Protein AF-A0A948NTP2-F1 (afdb_monomer)

Structure (mmCIF, N/CA/C/O backbone):
data_AF-A0A948NTP2-F1
#
_entry.id   AF-A0A948NTP2-F1
#
loop_
_atom_site.group_PDB
_atom_site.id
_atom_site.type_symbol
_atom_site.label_atom_id
_atom_site.label_alt_id
_atom_site.label_comp_id
_atom_site.label_asym_id
_atom_site.label_entity_id
_atom_site.label_seq_id
_atom_site.pdbx_PDB_ins_code
_atom_site.Cartn_x
_atom_site.Cartn_y
_atom_site.Cartn_z
_atom_site.occupancy
_atom_site.B_iso_or_equiv
_atom_site.auth_seq_id
_atom_site.auth_comp_id
_atom_site.auth_asym_id
_atom_site.auth_atom_id
_atom_site.pdbx_PDB_model_num
ATOM 1 N N . MET A 1 1 ? 33.978 -21.841 -83.424 1.00 42.75 1 MET A N 1
ATOM 2 C CA . MET A 1 1 ? 34.822 -20.906 -82.644 1.00 42.75 1 MET A CA 1
ATOM 3 C C . MET A 1 1 ? 34.001 -19.654 -82.393 1.00 42.75 1 MET A C 1
ATOM 5 O O . MET A 1 1 ? 33.451 -19.148 -83.350 1.00 42.75 1 MET A O 1
ATOM 9 N N . GLY A 1 2 ? 33.802 -19.111 -81.204 1.00 44.94 2 GLY A N 1
ATOM 10 C CA . GLY A 1 2 ? 34.235 -19.421 -79.851 1.00 44.94 2 GLY A CA 1
ATOM 11 C C . GLY A 1 2 ? 33.501 -18.409 -78.963 1.00 44.94 2 GLY A C 1
ATOM 12 O O . GLY A 1 2 ? 33.407 -17.234 -79.306 1.00 44.94 2 GLY A O 1
ATOM 13 N N . TYR A 1 3 ? 32.892 -18.910 -77.898 1.00 54.59 3 TYR A N 1
ATOM 14 C CA . TYR A 1 3 ? 32.038 -18.197 -76.954 1.00 54.59 3 TYR A CA 1
ATOM 15 C C . TYR A 1 3 ? 32.730 -17.000 -76.306 1.00 54.59 3 TYR A C 1
ATOM 17 O O . TYR A 1 3 ? 33.853 -17.155 -75.846 1.00 54.59 3 TYR A O 1
ATOM 25 N N . LEU A 1 4 ? 31.994 -15.905 -76.084 1.00 56.06 4 LEU A N 1
ATOM 26 C CA . LEU A 1 4 ? 32.144 -15.093 -74.872 1.00 56.06 4 LEU A CA 1
ATOM 27 C C . LEU A 1 4 ? 30.774 -14.627 -74.367 1.00 56.06 4 LEU A C 1
ATOM 29 O O . LEU A 1 4 ? 30.293 -13.531 -74.639 1.00 56.06 4 LEU A O 1
ATOM 33 N N . SER A 1 5 ? 30.172 -15.510 -73.574 1.00 65.31 5 SER A N 1
ATOM 34 C CA . SER A 1 5 ? 29.242 -15.146 -72.512 1.00 65.31 5 SER A CA 1
ATOM 35 C C . SER A 1 5 ? 29.970 -14.239 -71.513 1.00 65.31 5 SER A C 1
ATOM 37 O O . SER A 1 5 ? 30.945 -14.661 -70.889 1.00 65.31 5 SER A O 1
ATOM 39 N N . ARG A 1 6 ? 29.511 -12.993 -71.346 1.00 48.44 6 ARG A N 1
ATOM 40 C CA . ARG A 1 6 ? 29.872 -12.157 -70.193 1.00 48.44 6 ARG A CA 1
ATOM 41 C C . ARG A 1 6 ? 28.649 -11.942 -69.314 1.00 48.44 6 ARG A C 1
ATOM 43 O O . ARG A 1 6 ? 27.838 -11.043 -69.505 1.00 48.44 6 ARG A O 1
ATOM 50 N N . SER A 1 7 ? 28.576 -12.825 -68.330 1.00 53.72 7 SER A N 1
ATOM 51 C CA . SER A 1 7 ? 27.893 -12.663 -67.055 1.00 53.72 7 SER A CA 1
ATOM 52 C C . SER A 1 7 ? 28.243 -11.322 -66.392 1.00 53.72 7 SER A C 1
ATOM 54 O O . SER A 1 7 ? 29.421 -10.979 -66.319 1.00 53.72 7 SER A O 1
ATOM 56 N N . ALA A 1 8 ? 27.249 -10.595 -65.867 1.00 47.44 8 ALA A N 1
ATOM 57 C CA . ALA A 1 8 ? 27.453 -9.617 -64.790 1.00 47.44 8 ALA A CA 1
ATOM 58 C C . ALA A 1 8 ? 26.133 -9.251 -64.073 1.00 47.44 8 ALA A C 1
ATOM 60 O O . ALA A 1 8 ? 25.483 -8.250 -64.355 1.00 47.44 8 ALA A O 1
ATOM 61 N N . ALA A 1 9 ? 25.762 -10.112 -63.125 1.00 46.59 9 ALA A N 1
ATOM 62 C CA . ALA A 1 9 ? 25.232 -9.792 -61.795 1.00 46.59 9 ALA A CA 1
ATOM 63 C C . ALA A 1 9 ? 24.249 -8.602 -61.617 1.00 46.59 9 ALA A C 1
ATOM 65 O O . ALA A 1 9 ? 24.636 -7.456 -61.395 1.00 46.59 9 ALA A O 1
ATOM 66 N N . ARG A 1 10 ? 22.959 -8.926 -61.448 1.00 53.25 10 ARG A N 1
ATOM 67 C CA . ARG A 1 10 ? 22.114 -8.304 -60.403 1.00 53.25 10 ARG A CA 1
ATOM 68 C C . ARG A 1 10 ? 22.143 -9.255 -59.191 1.00 53.25 10 ARG A C 1
ATOM 70 O O . ARG A 1 10 ? 22.048 -10.457 -59.420 1.00 53.25 10 ARG A O 1
ATOM 77 N N . PRO A 1 11 ? 22.290 -8.779 -57.933 1.00 44.91 11 PRO A N 1
ATOM 78 C CA . PRO A 1 11 ? 21.339 -7.833 -57.350 1.00 44.91 11 PRO A CA 1
ATOM 79 C C . PRO A 1 11 ? 21.971 -6.770 -56.427 1.00 44.91 11 PRO A C 1
ATOM 81 O O . PRO A 1 11 ? 22.497 -7.050 -55.349 1.00 44.91 11 PRO A O 1
ATOM 84 N N . ARG A 1 12 ? 21.792 -5.493 -56.772 1.00 48.56 12 ARG A N 1
ATOM 85 C CA . ARG A 1 12 ? 22.186 -4.334 -55.949 1.00 48.56 12 ARG A CA 1
ATOM 86 C C . ARG A 1 12 ? 21.110 -3.969 -54.908 1.00 48.56 12 ARG A C 1
ATOM 88 O O . ARG A 1 12 ? 20.774 -2.804 -54.739 1.00 48.56 12 ARG A O 1
ATOM 95 N N . GLN A 1 13 ? 20.540 -4.967 -54.223 1.00 52.72 13 GLN A N 1
ATOM 96 C CA . GLN A 1 13 ? 19.440 -4.775 -53.255 1.00 52.72 13 GLN A CA 1
ATOM 97 C C . GLN A 1 13 ? 19.802 -5.111 -51.794 1.00 52.72 13 GLN A C 1
ATOM 99 O O . GLN A 1 13 ? 19.089 -4.692 -50.883 1.00 52.72 13 GLN A O 1
ATOM 104 N N . LYS A 1 14 ? 20.931 -5.787 -51.523 1.00 44.56 14 LYS A N 1
ATOM 105 C CA . LYS A 1 14 ? 21.338 -6.160 -50.147 1.00 44.56 14 LYS A CA 1
ATOM 106 C C . LYS A 1 14 ? 21.901 -4.997 -49.310 1.00 44.56 14 LYS A C 1
ATOM 108 O O . LYS A 1 14 ? 21.762 -5.000 -48.089 1.00 44.56 14 LYS A O 1
ATOM 113 N N . ALA A 1 15 ? 22.464 -3.962 -49.937 1.00 51.56 15 ALA A N 1
ATOM 114 C CA . ALA A 1 15 ? 23.121 -2.858 -49.222 1.00 51.56 15 ALA A CA 1
ATOM 115 C C . ALA A 1 15 ? 22.150 -1.936 -48.453 1.00 51.56 15 ALA A C 1
ATOM 117 O O . ALA A 1 15 ? 22.521 -1.329 -47.451 1.00 51.56 15 ALA A O 1
ATOM 118 N N . ARG A 1 16 ? 20.888 -1.833 -48.893 1.00 50.97 16 ARG A N 1
ATOM 119 C CA . ARG A 1 16 ? 19.908 -0.898 -48.311 1.00 50.97 16 ARG A CA 1
ATOM 120 C C . ARG A 1 16 ? 19.260 -1.437 -47.027 1.00 50.97 16 ARG A C 1
ATOM 122 O O . ARG A 1 16 ? 18.892 -0.650 -46.160 1.00 50.97 16 ARG A O 1
ATOM 129 N N . LYS A 1 17 ? 19.171 -2.767 -46.882 1.00 52.31 17 LYS A N 1
ATOM 130 C CA . LYS A 1 17 ? 18.667 -3.441 -45.669 1.00 52.31 17 LYS A CA 1
ATOM 131 C C . LYS A 1 17 ? 19.696 -3.383 -44.528 1.00 52.31 17 LYS A C 1
ATOM 133 O O . LYS A 1 17 ? 19.322 -3.099 -43.399 1.00 52.31 17 LYS A O 1
ATOM 138 N N . SER A 1 18 ? 20.985 -3.533 -44.851 1.00 61.25 18 SER A N 1
ATOM 139 C CA . SER A 1 18 ? 22.101 -3.469 -43.890 1.00 61.25 18 SER A CA 1
ATOM 140 C C . SER A 1 18 ? 22.208 -2.114 -43.172 1.00 61.25 18 SER A C 1
ATOM 142 O O . SER A 1 18 ? 22.332 -2.078 -41.951 1.00 61.25 18 SER A O 1
ATOM 144 N N . LYS A 1 19 ? 22.044 -0.991 -43.889 1.00 73.94 19 LYS A N 1
ATOM 145 C CA . LYS A 1 19 ? 22.096 0.345 -43.265 1.00 73.94 19 LYS A CA 1
ATOM 146 C C . LYS A 1 19 ? 20.995 0.567 -42.221 1.00 73.94 19 LYS A C 1
ATOM 148 O O . LYS A 1 19 ? 21.261 1.163 -41.188 1.00 73.94 19 LYS A O 1
ATOM 153 N N . LYS A 1 20 ? 19.776 0.062 -42.454 1.00 75.94 20 LYS A N 1
ATOM 154 C CA . LYS A 1 20 ? 18.671 0.168 -41.481 1.00 75.94 20 LYS A CA 1
ATOM 155 C C . LYS A 1 20 ? 18.926 -0.666 -40.224 1.00 75.94 20 LYS A C 1
ATOM 157 O O . LYS A 1 20 ? 18.628 -0.205 -39.131 1.00 75.94 20 LYS A O 1
ATOM 162 N N . VAL A 1 21 ? 19.505 -1.858 -40.383 1.00 81.75 21 VAL A N 1
ATOM 163 C CA . VAL A 1 21 ? 19.902 -2.718 -39.255 1.00 81.75 21 VAL A CA 1
ATOM 164 C C . VAL A 1 21 ? 20.993 -2.045 -38.425 1.00 81.75 21 VAL A C 1
ATOM 166 O O . VAL A 1 21 ? 20.909 -2.045 -37.206 1.00 81.75 21 VAL A O 1
ATOM 169 N N . TRP A 1 22 ? 21.961 -1.396 -39.073 1.00 85.12 22 TRP A N 1
ATOM 170 C CA . TRP A 1 22 ? 23.016 -0.645 -38.388 1.00 85.12 22 TRP A CA 1
ATOM 171 C C . TRP A 1 22 ? 22.500 0.577 -37.627 1.00 85.12 22 TRP A C 1
ATOM 173 O O . TRP A 1 22 ? 22.947 0.839 -36.516 1.00 85.12 22 TRP A O 1
ATOM 183 N N . VAL A 1 23 ? 21.530 1.300 -38.192 1.00 88.56 23 VAL A N 1
ATOM 184 C CA . VAL A 1 23 ? 20.872 2.415 -37.494 1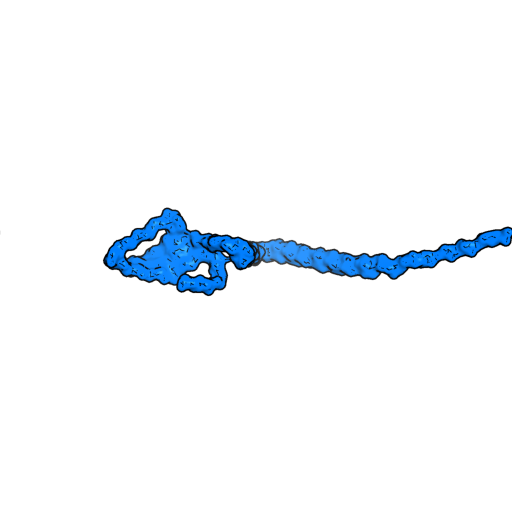.00 88.56 23 VAL A CA 1
ATOM 185 C C . VAL A 1 23 ? 20.073 1.906 -36.294 1.00 88.56 23 VAL A C 1
ATOM 187 O O . VAL A 1 23 ? 20.190 2.467 -35.211 1.00 88.56 23 VAL A O 1
ATOM 190 N N . ALA A 1 24 ? 19.313 0.817 -36.449 1.00 86.19 24 ALA A N 1
ATOM 191 C CA . ALA A 1 24 ? 18.584 0.207 -35.337 1.00 86.19 24 ALA A CA 1
ATOM 192 C C . ALA A 1 24 ? 19.536 -0.281 -34.234 1.00 86.19 24 ALA A C 1
ATOM 194 O O . ALA A 1 24 ? 19.288 -0.041 -33.057 1.00 86.19 24 ALA A O 1
ATOM 195 N N . PHE A 1 25 ? 20.655 -0.899 -34.615 1.00 90.06 25 PHE A N 1
ATOM 196 C CA . PHE A 1 25 ? 21.689 -1.332 -33.684 1.00 90.06 25 PHE A CA 1
ATOM 197 C C . PHE A 1 25 ? 22.303 -0.149 -32.925 1.00 90.06 25 PHE A C 1
ATOM 199 O O . PHE A 1 25 ? 22.400 -0.204 -31.706 1.00 90.06 25 PHE A O 1
ATOM 206 N N . LEU A 1 26 ? 22.631 0.949 -33.614 1.00 91.81 26 LEU A N 1
ATOM 207 C CA . LEU A 1 26 ? 23.128 2.176 -32.982 1.00 91.81 26 LEU A CA 1
ATOM 208 C C . LEU A 1 26 ? 22.122 2.776 -31.998 1.00 91.81 26 LEU A C 1
ATOM 210 O O . LEU A 1 26 ? 22.515 3.170 -30.906 1.00 91.81 26 LEU A O 1
ATOM 214 N N . ILE A 1 27 ? 20.834 2.811 -32.349 1.00 91.31 27 ILE A N 1
ATOM 215 C CA . ILE A 1 27 ? 19.782 3.301 -31.448 1.00 91.31 27 ILE A CA 1
ATOM 216 C C . ILE A 1 27 ? 19.716 2.435 -30.188 1.00 91.31 27 ILE A C 1
ATOM 218 O O . ILE A 1 27 ? 19.721 2.969 -29.084 1.00 91.31 27 ILE A O 1
ATOM 222 N N . VAL A 1 28 ? 19.714 1.107 -30.335 1.00 90.88 28 VAL A N 1
ATOM 223 C CA . VAL A 1 28 ? 19.712 0.176 -29.194 1.00 90.88 28 VAL A CA 1
ATOM 224 C C . VAL A 1 28 ? 20.954 0.369 -28.325 1.00 90.88 28 VAL A C 1
ATOM 226 O O . VAL A 1 28 ? 20.847 0.384 -27.103 1.00 90.88 28 VAL A O 1
ATOM 229 N N . LEU A 1 29 ? 22.120 0.573 -28.938 1.00 92.56 29 LEU A N 1
ATOM 230 C CA . LEU A 1 29 ? 23.383 0.765 -28.229 1.00 92.56 29 LEU A CA 1
ATOM 231 C C . LEU A 1 29 ? 23.401 2.094 -27.459 1.00 92.56 29 LEU A C 1
ATOM 233 O O . LEU A 1 29 ? 23.816 2.122 -26.305 1.00 92.56 29 LEU A O 1
ATOM 237 N N . ILE A 1 30 ? 22.873 3.171 -28.049 1.00 91.25 30 ILE A N 1
ATOM 238 C CA . ILE A 1 30 ? 22.718 4.475 -27.386 1.00 91.25 30 ILE A CA 1
ATOM 239 C C . ILE A 1 30 ? 21.724 4.381 -26.224 1.00 91.25 30 ILE A C 1
ATOM 241 O O . ILE A 1 30 ? 22.000 4.902 -25.147 1.00 91.25 30 ILE A O 1
ATOM 245 N N . LEU A 1 31 ? 20.595 3.689 -26.407 1.00 88.50 31 LEU A N 1
ATOM 246 C CA . LEU A 1 31 ? 19.609 3.480 -25.342 1.00 88.50 31 LEU A CA 1
ATOM 247 C C . LEU A 1 31 ? 20.179 2.636 -24.195 1.00 88.50 31 LEU A C 1
ATOM 249 O O . LEU A 1 31 ? 19.962 2.967 -23.032 1.00 88.50 31 LEU A O 1
ATOM 253 N N . ALA A 1 32 ? 20.942 1.587 -24.507 1.00 84.94 32 ALA A N 1
ATOM 254 C CA . ALA A 1 32 ? 21.597 0.748 -23.508 1.00 84.94 32 ALA A CA 1
ATOM 255 C C . ALA A 1 32 ? 22.686 1.518 -22.746 1.00 84.94 32 ALA A C 1
ATOM 257 O O . ALA A 1 32 ? 22.716 1.485 -21.519 1.00 84.94 32 ALA A O 1
ATOM 258 N N . ALA A 1 33 ? 23.543 2.257 -23.456 1.00 85.81 33 ALA A N 1
ATOM 259 C CA . ALA A 1 33 ? 24.585 3.080 -22.848 1.00 85.81 33 ALA A CA 1
ATOM 260 C C . ALA A 1 33 ? 23.992 4.208 -21.992 1.00 85.81 33 ALA A C 1
ATOM 262 O O . ALA A 1 33 ? 24.445 4.427 -20.873 1.00 85.81 33 ALA A O 1
ATOM 263 N N . GLY A 1 34 ? 22.943 4.877 -22.477 1.00 85.00 34 GLY A N 1
ATOM 264 C CA . GLY A 1 34 ? 22.213 5.895 -21.725 1.00 85.00 34 GLY A CA 1
ATOM 265 C C . GLY 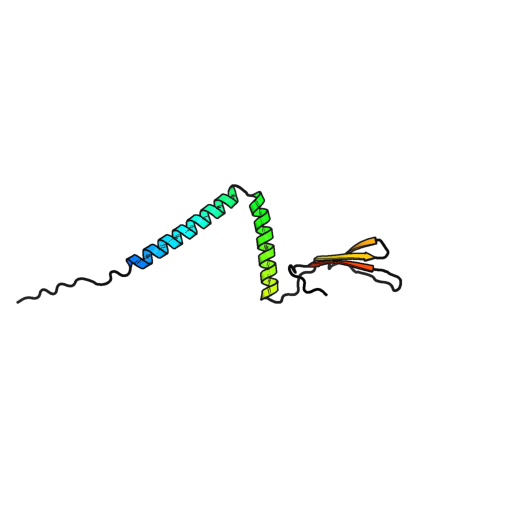A 1 34 ? 21.538 5.319 -20.480 1.00 85.00 34 GLY A C 1
ATOM 266 O O . GLY A 1 34 ? 21.668 5.886 -19.400 1.00 85.00 34 GLY A O 1
ATOM 267 N N . GLY A 1 35 ? 20.886 4.159 -20.601 1.00 74.12 35 GLY A N 1
ATOM 268 C CA . GLY A 1 35 ? 20.270 3.456 -19.474 1.00 74.12 35 GLY A CA 1
ATOM 269 C C . GLY A 1 35 ? 21.283 3.042 -18.404 1.00 74.12 35 GLY A C 1
ATOM 270 O O . GLY A 1 35 ? 21.046 3.266 -17.219 1.00 74.12 35 GLY A O 1
ATOM 271 N N . LEU A 1 36 ? 22.441 2.512 -18.811 1.00 79.44 36 LEU A N 1
ATOM 272 C CA . LEU A 1 36 ? 23.535 2.161 -17.900 1.00 79.44 36 LEU A CA 1
ATOM 273 C C . LEU A 1 36 ? 24.166 3.397 -17.249 1.00 79.44 36 LEU A C 1
ATOM 275 O O . LEU A 1 36 ? 24.424 3.383 -16.048 1.00 79.44 36 LEU A O 1
ATOM 279 N N . ALA A 1 37 ? 24.371 4.478 -18.006 1.00 78.44 37 ALA A N 1
ATOM 280 C CA . ALA A 1 37 ? 24.918 5.727 -17.485 1.00 78.44 37 ALA A CA 1
ATOM 281 C C . ALA A 1 37 ? 23.986 6.362 -16.445 1.00 78.44 37 ALA A C 1
ATOM 283 O O . ALA A 1 37 ? 24.440 6.741 -15.370 1.00 78.44 37 ALA A O 1
ATOM 284 N N . VAL A 1 38 ? 22.678 6.415 -16.718 1.00 73.75 38 VAL A N 1
ATOM 285 C CA . VAL A 1 38 ? 21.672 6.873 -15.745 1.00 73.75 38 VAL A CA 1
ATOM 286 C C . VAL A 1 38 ? 21.636 5.946 -14.525 1.00 73.75 38 VAL A C 1
ATOM 288 O O . VAL A 1 38 ? 21.606 6.432 -13.396 1.00 73.75 38 VAL A O 1
ATOM 291 N N . GLY A 1 39 ? 21.713 4.631 -14.754 1.00 66.94 39 GLY A N 1
ATOM 292 C CA . GLY A 1 39 ? 21.821 3.595 -13.727 1.00 66.94 39 GLY A CA 1
ATOM 293 C C . GLY A 1 39 ? 22.968 3.821 -12.739 1.00 66.94 39 GLY A C 1
ATOM 294 O O . GLY A 1 39 ? 22.789 3.687 -11.531 1.00 66.94 39 GLY A O 1
ATOM 295 N N . PHE A 1 40 ? 24.139 4.181 -13.265 1.00 72.56 40 PHE A N 1
ATOM 296 C CA . PHE A 1 40 ? 25.378 4.317 -12.501 1.00 72.56 40 PHE A CA 1
ATOM 297 C C . PHE A 1 40 ? 25.562 5.710 -11.878 1.00 72.56 40 PHE A C 1
ATOM 299 O O . PHE A 1 40 ? 26.061 5.821 -10.763 1.00 72.56 40 PHE A O 1
ATOM 306 N N . LEU A 1 41 ? 25.151 6.777 -12.576 1.00 73.25 41 LEU A N 1
ATOM 307 C CA . LEU A 1 41 ? 25.315 8.166 -12.121 1.00 73.25 41 LEU A CA 1
ATOM 308 C C . LEU A 1 41 ? 24.216 8.615 -11.148 1.00 73.25 41 LEU A C 1
ATOM 310 O O . LEU A 1 41 ? 24.448 9.521 -10.350 1.00 73.25 41 LEU A O 1
ATOM 314 N N . TYR A 1 42 ? 23.031 7.995 -11.193 1.00 69.75 42 TYR A N 1
ATOM 315 C CA . TYR A 1 42 ? 21.885 8.371 -10.357 1.00 69.75 42 TYR A CA 1
ATOM 316 C C . TYR A 1 42 ? 21.218 7.160 -9.670 1.00 69.75 42 TYR A C 1
ATOM 318 O O . TYR A 1 42 ? 20.006 6.973 -9.811 1.00 69.75 42 TYR A O 1
ATOM 326 N N . PRO A 1 43 ? 21.958 6.351 -8.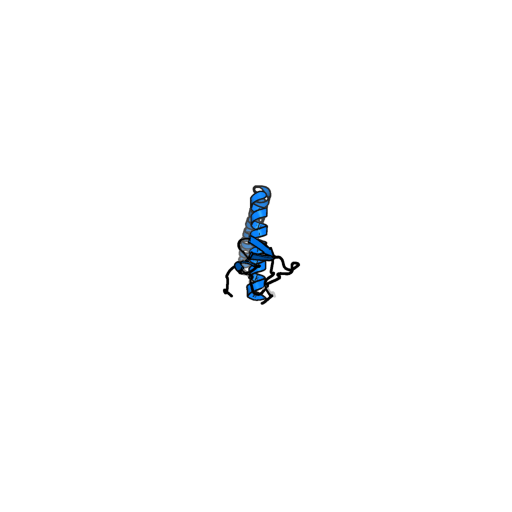886 1.00 61.41 43 PRO A N 1
ATOM 327 C CA . PRO A 1 43 ? 21.458 5.094 -8.313 1.00 61.41 43 PRO A CA 1
ATOM 328 C C . PRO A 1 43 ? 20.209 5.263 -7.426 1.00 61.41 43 PRO A C 1
ATOM 330 O O . PRO A 1 43 ? 19.311 4.422 -7.453 1.00 61.41 43 PRO A O 1
ATOM 333 N N . GLU A 1 44 ? 20.081 6.387 -6.714 1.00 58.06 44 GLU A N 1
ATOM 334 C CA . GLU A 1 44 ? 18.902 6.693 -5.885 1.00 58.06 44 GLU A CA 1
ATOM 335 C C . GLU A 1 44 ? 17.623 6.947 -6.708 1.00 58.06 44 GLU A C 1
ATOM 337 O O . GLU A 1 44 ? 16.521 6.612 -6.276 1.00 58.06 44 GLU A O 1
ATOM 342 N N . ARG A 1 45 ? 17.735 7.465 -7.942 1.00 56.91 45 ARG A N 1
ATOM 343 C CA . ARG A 1 45 ? 16.570 7.632 -8.836 1.00 56.91 45 ARG A CA 1
ATOM 344 C C . ARG A 1 45 ? 16.165 6.330 -9.526 1.00 56.91 45 ARG A C 1
ATOM 346 O O . ARG A 1 45 ? 15.010 6.178 -9.915 1.00 56.91 45 ARG A O 1
ATOM 353 N N . VAL A 1 46 ? 17.096 5.388 -9.655 1.00 54.91 46 VAL A N 1
ATOM 354 C CA . VAL A 1 46 ? 16.870 4.077 -10.283 1.00 54.91 46 VAL A CA 1
ATOM 355 C C . VAL A 1 46 ? 16.060 3.169 -9.355 1.00 54.91 46 VAL A C 1
ATOM 357 O O . VAL A 1 46 ? 15.173 2.464 -9.828 1.00 54.91 46 VAL A O 1
ATOM 360 N N . ARG A 1 47 ? 16.276 3.263 -8.034 1.00 53.31 47 ARG A N 1
ATOM 361 C CA . ARG A 1 47 ? 15.444 2.593 -7.015 1.00 53.31 47 ARG A CA 1
ATOM 362 C C . ARG A 1 47 ? 13.984 3.070 -7.036 1.00 53.31 47 ARG A C 1
ATOM 364 O O . ARG A 1 47 ? 13.070 2.255 -6.997 1.00 53.31 47 ARG A O 1
ATOM 371 N N . GLY A 1 48 ? 13.746 4.373 -7.204 1.00 52.56 48 GLY A N 1
ATOM 372 C CA . GLY A 1 48 ? 12.384 4.905 -7.378 1.00 52.56 48 GLY A CA 1
ATOM 373 C C . GLY A 1 48 ? 11.724 4.500 -8.709 1.00 52.56 48 GLY A C 1
ATOM 374 O O . GLY A 1 48 ? 10.509 4.315 -8.777 1.00 52.56 48 GLY A O 1
ATOM 375 N N . LEU A 1 49 ? 12.519 4.314 -9.770 1.00 55.41 49 LEU A N 1
ATOM 376 C CA . LEU A 1 49 ? 12.054 3.831 -11.076 1.00 55.41 49 LEU A CA 1
ATOM 377 C C . LEU A 1 49 ? 11.707 2.337 -11.071 1.00 55.41 49 LEU A C 1
ATOM 379 O O . LEU A 1 49 ? 10.753 1.955 -11.748 1.00 55.41 49 LEU A O 1
ATOM 383 N N . SER A 1 50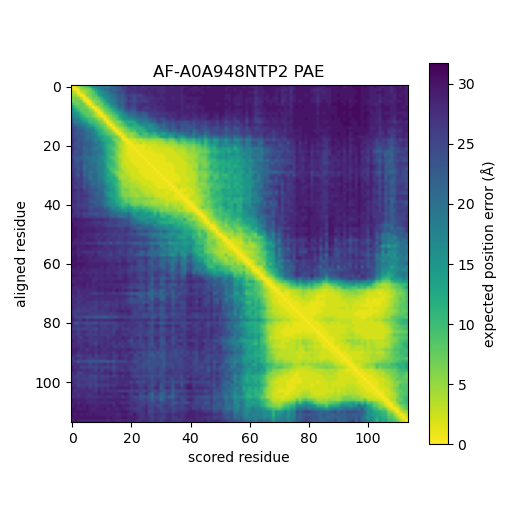 ? 12.421 1.496 -10.311 1.00 57.09 50 SER A N 1
ATOM 384 C CA . SER A 1 50 ? 12.072 0.075 -10.161 1.00 57.09 50 SER A CA 1
ATOM 385 C C . SER A 1 50 ? 10.742 -0.119 -9.441 1.00 57.09 50 SER A C 1
ATOM 387 O O . SER A 1 50 ? 9.958 -0.967 -9.859 1.00 57.09 50 SER A O 1
ATOM 389 N N . ASP A 1 51 ? 10.440 0.713 -8.442 1.00 55.88 51 ASP A N 1
ATOM 390 C CA . ASP A 1 51 ? 9.152 0.681 -7.742 1.00 55.88 51 ASP A CA 1
ATOM 391 C C . ASP A 1 51 ? 8.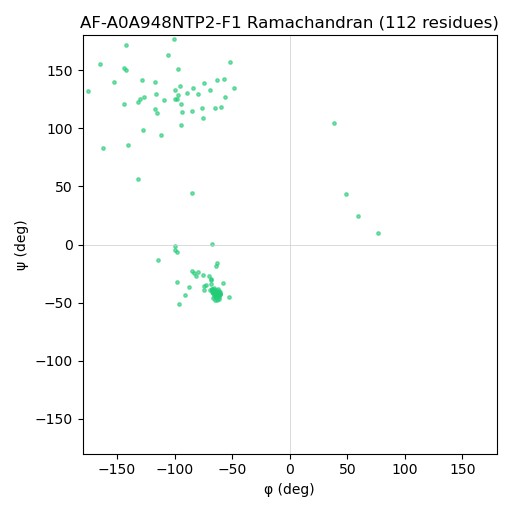013 1.170 -8.645 1.00 55.88 51 ASP A C 1
ATOM 393 O O . ASP A 1 51 ? 6.933 0.581 -8.667 1.00 55.88 51 ASP A O 1
ATOM 397 N N . GLY A 1 52 ? 8.256 2.205 -9.455 1.00 58.97 52 GLY A N 1
ATOM 398 C CA . GLY A 1 52 ? 7.303 2.683 -10.462 1.00 58.97 52 GLY A CA 1
ATOM 399 C C . GLY A 1 52 ? 7.032 1.658 -11.571 1.00 58.97 52 GLY A C 1
ATOM 400 O O . GLY A 1 52 ? 5.881 1.449 -11.949 1.00 58.97 52 GLY A O 1
ATOM 401 N N . LEU A 1 53 ? 8.070 0.970 -12.058 1.00 58.75 53 LEU A N 1
ATOM 402 C CA . LEU A 1 53 ? 7.951 -0.121 -13.033 1.00 58.75 53 LEU A CA 1
ATOM 403 C C . LEU A 1 53 ? 7.261 -1.353 -12.444 1.00 58.75 53 LEU A C 1
ATOM 405 O O . LEU A 1 53 ? 6.445 -1.970 -13.126 1.00 58.75 53 LEU A O 1
ATOM 409 N N . ALA A 1 54 ? 7.550 -1.698 -11.187 1.00 59.56 54 ALA A N 1
ATOM 410 C CA . ALA A 1 54 ? 6.861 -2.768 -10.475 1.00 59.56 54 ALA A CA 1
ATOM 411 C C . ALA A 1 54 ? 5.369 -2.446 -10.312 1.00 59.56 54 ALA A C 1
ATOM 413 O O . ALA A 1 54 ? 4.527 -3.291 -10.606 1.00 59.56 54 ALA A O 1
ATOM 414 N N . ARG A 1 55 ? 5.032 -1.200 -9.953 1.00 57.50 55 ARG A N 1
ATOM 415 C CA . ARG A 1 55 ? 3.644 -0.724 -9.869 1.00 57.50 55 ARG A CA 1
ATOM 416 C C . ARG A 1 55 ? 2.947 -0.760 -11.228 1.00 57.50 55 ARG A C 1
ATOM 418 O O . ARG A 1 55 ? 1.879 -1.344 -11.326 1.00 57.50 55 ARG A O 1
ATOM 425 N N . LEU A 1 56 ? 3.573 -0.249 -12.291 1.00 58.88 56 LEU A N 1
ATOM 426 C CA . LEU A 1 56 ? 3.023 -0.304 -13.654 1.00 58.88 56 LEU A CA 1
ATOM 427 C C . LEU A 1 56 ? 2.811 -1.742 -14.143 1.00 58.88 56 LEU A C 1
ATOM 429 O O . LEU A 1 56 ? 1.768 -2.040 -14.717 1.00 58.88 56 LEU A O 1
ATOM 433 N N . LYS A 1 57 ? 3.765 -2.646 -13.891 1.00 59.28 57 LYS A N 1
ATOM 434 C CA . LYS A 1 57 ? 3.646 -4.073 -14.225 1.00 59.28 57 LYS A CA 1
ATOM 435 C C . LYS A 1 57 ? 2.511 -4.742 -13.448 1.00 59.28 57 LYS A C 1
ATOM 437 O O . LYS A 1 57 ? 1.762 -5.526 -14.034 1.00 59.28 57 LYS A O 1
ATOM 442 N N . ASN A 1 58 ? 2.359 -4.426 -12.165 1.00 56.22 58 ASN A N 1
ATOM 443 C CA . ASN A 1 58 ? 1.269 -4.951 -11.345 1.00 56.22 58 ASN A CA 1
ATOM 444 C C . ASN A 1 58 ? -0.089 -4.422 -11.828 1.00 56.22 58 ASN A C 1
ATOM 446 O O . ASN A 1 58 ? -1.018 -5.206 -12.001 1.00 56.22 58 ASN A O 1
ATOM 450 N N . THR A 1 59 ? -0.191 -3.139 -12.181 1.00 57.62 59 THR A N 1
ATOM 451 C CA . THR A 1 59 ? -1.409 -2.559 -12.772 1.00 57.62 59 THR A CA 1
ATOM 452 C C . THR A 1 59 ? -1.742 -3.157 -14.138 1.00 57.62 59 THR A C 1
ATOM 454 O O . THR A 1 59 ? -2.905 -3.432 -14.423 1.00 57.62 59 THR A O 1
ATOM 457 N N . PHE A 1 60 ? -0.742 -3.416 -14.984 1.00 56.00 60 PHE A N 1
ATOM 458 C CA . PHE A 1 60 ? -0.965 -4.051 -16.286 1.00 56.00 60 PHE A CA 1
ATOM 459 C C . PHE A 1 60 ? -1.418 -5.509 -16.136 1.00 56.00 60 PHE A C 1
ATOM 461 O O . PHE A 1 60 ? -2.306 -5.960 -16.856 1.00 56.00 60 PHE A O 1
ATOM 468 N N . SER A 1 61 ? -0.854 -6.229 -15.161 1.00 51.12 61 SER A N 1
ATOM 469 C CA . SER A 1 61 ? -1.295 -7.583 -14.800 1.00 51.12 61 SER A CA 1
ATOM 470 C C . SER A 1 61 ? -2.749 -7.581 -14.317 1.00 51.12 61 SER A C 1
ATOM 472 O O . SER A 1 61 ? -3.522 -8.441 -14.719 1.00 51.12 61 SER A O 1
ATOM 474 N N . PHE A 1 62 ? -3.158 -6.581 -13.535 1.00 52.00 62 PHE A N 1
ATOM 475 C CA . PHE A 1 62 ? -4.538 -6.429 -13.070 1.00 52.00 62 PHE A CA 1
ATOM 476 C C . PHE A 1 62 ? -5.532 -6.169 -14.217 1.00 52.00 62 PHE A C 1
ATOM 478 O O . PHE A 1 62 ? -6.547 -6.855 -14.315 1.00 52.00 62 PHE A O 1
ATOM 485 N N . ILE A 1 63 ? -5.215 -5.234 -15.121 1.00 53.53 63 ILE A N 1
ATOM 486 C CA . ILE A 1 63 ? -6.103 -4.862 -16.237 1.00 53.53 63 ILE A CA 1
ATOM 487 C C . ILE A 1 63 ? -6.239 -6.000 -17.263 1.00 53.53 63 ILE A C 1
ATOM 489 O O . ILE A 1 63 ? -7.305 -6.167 -17.851 1.00 53.53 63 ILE A O 1
ATOM 493 N N . VAL A 1 64 ? -5.180 -6.789 -17.487 1.00 47.97 64 VAL A N 1
ATOM 494 C CA . VAL A 1 64 ? -5.148 -7.797 -18.564 1.00 47.97 64 VAL A CA 1
ATOM 495 C C . VAL A 1 64 ? -5.472 -9.218 -18.081 1.00 47.97 64 VAL A C 1
ATOM 497 O O . VAL A 1 64 ? -6.053 -9.980 -18.849 1.00 47.97 64 VAL A O 1
ATOM 500 N N . LEU A 1 65 ? -5.129 -9.604 -16.842 1.00 51.75 65 LEU A N 1
ATOM 501 C CA . LEU A 1 65 ? -5.329 -10.983 -16.356 1.00 51.75 65 LEU A CA 1
ATOM 502 C C . LEU A 1 65 ? -6.575 -11.182 -15.476 1.00 51.75 65 LEU A C 1
ATOM 504 O O . LEU A 1 65 ? -6.848 -12.321 -15.098 1.00 51.75 65 LEU A O 1
ATOM 508 N N . GLY A 1 66 ? -7.326 -10.132 -15.122 1.00 53.41 66 GLY A N 1
ATOM 509 C CA . GLY A 1 66 ? -8.533 -10.282 -14.294 1.00 53.41 66 GLY A CA 1
ATOM 510 C C . GLY A 1 66 ? -8.265 -10.905 -12.915 1.00 53.41 66 GLY A C 1
ATOM 511 O O . GLY A 1 66 ? -9.150 -11.532 -12.333 1.00 53.41 66 GLY A O 1
ATOM 512 N N . GLN A 1 67 ? -7.036 -10.788 -12.399 1.00 58.28 67 GLN A N 1
ATOM 513 C CA . GLN A 1 67 ? -6.687 -11.318 -11.083 1.00 58.28 67 GLN A CA 1
ATOM 514 C C . GLN A 1 67 ? -7.275 -10.442 -9.975 1.00 58.28 67 GLN A C 1
ATOM 516 O O . GLN A 1 67 ? -7.254 -9.214 -10.060 1.00 58.28 67 GLN A O 1
ATOM 521 N N . LYS A 1 68 ? -7.789 -11.088 -8.919 1.00 67.25 68 LYS A N 1
ATOM 522 C CA . LYS A 1 68 ? -8.307 -10.407 -7.727 1.00 67.25 68 LYS A CA 1
ATOM 523 C C . LYS A 1 68 ? -7.198 -9.516 -7.142 1.00 67.25 68 LYS A C 1
ATOM 525 O O . LYS A 1 68 ? -6.107 -10.035 -6.897 1.00 67.25 68 LYS A O 1
ATOM 530 N N . PRO A 1 69 ? -7.453 -8.215 -6.916 1.00 70.69 69 PRO A N 1
ATOM 531 C CA . PRO A 1 69 ? -6.426 -7.310 -6.421 1.00 70.69 69 PRO A CA 1
ATOM 532 C C . PRO A 1 69 ? -5.975 -7.745 -5.028 1.00 70.69 69 PRO A C 1
ATOM 534 O O . PRO A 1 69 ? -6.793 -8.198 -4.218 1.00 70.69 69 PRO A O 1
ATOM 537 N N . HIS A 1 70 ? -4.675 -7.626 -4.749 1.00 81.31 70 HIS A N 1
ATOM 538 C CA . HIS A 1 70 ? -4.160 -7.960 -3.431 1.00 81.31 70 HIS A CA 1
ATOM 539 C C . HIS A 1 70 ? -4.644 -6.923 -2.415 1.00 81.31 70 HIS A C 1
ATOM 541 O O . HIS A 1 70 ? -4.596 -5.716 -2.665 1.00 81.31 70 HIS A O 1
ATOM 547 N N . PHE A 1 71 ? -5.149 -7.405 -1.281 1.00 86.50 71 PHE A N 1
ATOM 548 C CA . PHE A 1 71 ? -5.603 -6.572 -0.176 1.00 86.50 71 PHE A CA 1
ATOM 549 C C . PHE A 1 71 ? -4.466 -6.413 0.827 1.00 86.50 71 PHE A C 1
ATOM 551 O O . PHE A 1 71 ? -3.986 -7.405 1.371 1.00 86.50 71 PHE A O 1
ATOM 558 N N . TYR A 1 72 ? -4.059 -5.171 1.083 1.00 88.94 72 TYR A N 1
ATOM 559 C CA . TYR A 1 72 ? -2.983 -4.876 2.026 1.00 88.94 72 TYR A CA 1
ATOM 560 C C . TYR A 1 72 ? -3.527 -4.515 3.403 1.00 88.94 72 TYR A C 1
ATOM 562 O O . TYR A 1 72 ? -3.092 -5.066 4.415 1.00 88.94 72 TYR A O 1
ATOM 570 N N . SER A 1 73 ? -4.468 -3.572 3.453 1.00 92.25 73 SER A N 1
ATOM 571 C CA . SER A 1 73 ? -5.078 -3.153 4.710 1.00 92.25 73 SER A CA 1
ATOM 572 C C . SER A 1 73 ? -6.354 -2.348 4.516 1.00 92.25 73 SER A C 1
ATOM 574 O O . SER A 1 73 ? -6.521 -1.652 3.514 1.00 92.25 73 SER A O 1
ATOM 576 N N . LEU A 1 74 ? -7.199 -2.382 5.539 1.00 92.88 74 LEU A N 1
ATOM 577 C CA . LEU A 1 74 ? -8.370 -1.542 5.719 1.00 92.88 74 LEU A CA 1
ATOM 578 C C . LEU A 1 74 ? -8.083 -0.553 6.850 1.00 92.88 74 LEU A C 1
ATOM 580 O O . LEU A 1 74 ? -7.733 -0.975 7.954 1.00 92.88 74 LEU A O 1
ATOM 584 N N . ILE A 1 75 ? -8.218 0.742 6.578 1.00 94.25 75 ILE A N 1
ATOM 585 C CA . ILE A 1 75 ? -8.183 1.782 7.606 1.00 94.25 75 ILE A CA 1
ATOM 586 C C . ILE A 1 75 ? -9.619 2.169 7.918 1.00 94.25 75 ILE A C 1
ATOM 588 O O . ILE A 1 75 ? -10.390 2.532 7.025 1.00 94.25 75 ILE A O 1
ATOM 592 N N . LEU A 1 76 ? -9.978 2.084 9.191 1.00 94.81 76 LEU A N 1
ATOM 593 C CA . LEU A 1 76 ? -11.320 2.374 9.665 1.00 94.81 76 LEU A CA 1
ATOM 594 C C . LEU A 1 76 ? -11.278 3.048 11.027 1.00 94.81 76 LEU A C 1
ATOM 596 O O . LEU A 1 76 ? -10.371 2.819 11.820 1.00 94.81 76 LEU A O 1
ATOM 600 N N . GLU A 1 77 ? -12.295 3.844 11.301 1.00 95.25 77 GLU A N 1
ATOM 601 C CA . GLU A 1 77 ? -12.579 4.335 12.640 1.00 95.25 77 GLU A CA 1
ATOM 602 C C . GLU A 1 77 ? -13.684 3.477 13.239 1.00 95.25 77 GLU A C 1
ATOM 604 O O . GLU A 1 77 ? -14.675 3.222 12.564 1.00 95.25 77 GLU A O 1
ATOM 609 N N . L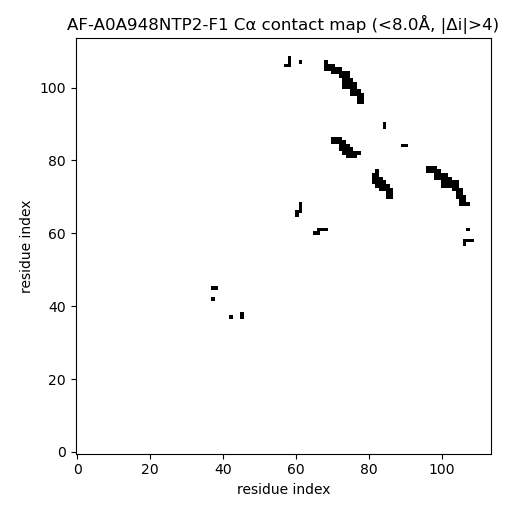YS A 1 78 ? -13.521 3.020 14.478 1.00 95.25 78 LYS A N 1
ATOM 610 C CA . LYS A 1 78 ? -14.538 2.289 15.235 1.00 95.25 78 LYS A CA 1
ATOM 611 C C . LYS A 1 78 ? -14.654 2.896 16.628 1.00 95.25 78 LYS A C 1
ATOM 613 O O . LYS A 1 78 ? -13.663 2.955 17.355 1.00 95.25 78 LYS A O 1
ATOM 618 N N . ASN A 1 79 ? -15.854 3.335 17.006 1.00 94.81 79 ASN A N 1
ATOM 619 C CA . ASN A 1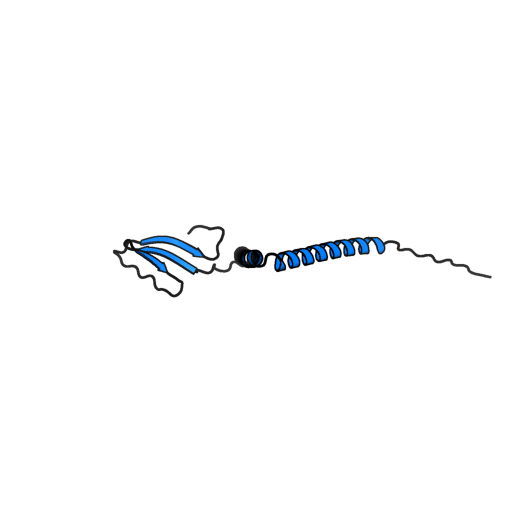 79 ? -16.158 3.971 18.293 1.00 94.81 79 ASN A CA 1
ATOM 620 C C . ASN A 1 79 ? -15.160 5.098 18.653 1.00 94.81 79 ASN A C 1
ATOM 622 O O . ASN A 1 79 ? -14.658 5.160 19.777 1.00 94.81 79 ASN A O 1
ATOM 626 N N . GLY A 1 80 ? -14.812 5.944 17.675 1.00 93.69 80 GLY A N 1
ATOM 627 C CA . GLY A 1 80 ? -13.877 7.065 17.841 1.00 93.69 80 GLY A CA 1
ATOM 628 C C . GLY A 1 80 ? -12.391 6.690 17.902 1.00 93.69 80 GLY A C 1
ATOM 629 O O . GLY A 1 80 ? -11.564 7.533 18.246 1.00 93.69 80 GLY A O 1
ATOM 630 N N . LYS A 1 81 ? -12.026 5.435 17.609 1.00 94.25 81 LYS A N 1
ATOM 631 C CA . LYS A 1 81 ? -10.630 4.976 17.545 1.00 94.25 81 LYS A CA 1
ATOM 632 C C . LYS A 1 81 ? -10.270 4.515 16.144 1.00 94.25 81 LYS A C 1
ATOM 634 O O . LYS A 1 81 ? -11.045 3.804 15.511 1.00 94.25 81 LYS A O 1
ATOM 639 N N . ASP A 1 82 ? -9.067 4.856 15.704 1.00 95.31 82 ASP A N 1
ATOM 640 C CA . ASP A 1 82 ? -8.542 4.421 14.415 1.00 95.31 82 ASP A CA 1
ATOM 641 C C . ASP A 1 82 ? -7.909 3.034 14.488 1.00 95.31 82 ASP A C 1
ATOM 643 O O . ASP A 1 82 ? -7.118 2.724 15.381 1.00 95.31 82 ASP A O 1
ATOM 647 N N . TYR A 1 83 ? -8.240 2.215 13.497 1.00 94.38 83 TYR A N 1
ATOM 648 C CA . TYR A 1 83 ? -7.745 0.863 13.320 1.00 94.38 83 TYR A CA 1
ATOM 649 C C . TYR A 1 83 ? -7.198 0.684 11.909 1.00 94.38 83 TYR A C 1
ATOM 651 O O . TYR A 1 83 ? -7.770 1.149 10.922 1.00 94.38 83 TYR A O 1
ATOM 659 N N . ARG A 1 84 ? -6.093 -0.057 11.825 1.00 94.44 84 ARG A N 1
ATOM 660 C CA . ARG A 1 84 ? -5.551 -0.593 10.581 1.00 94.44 84 ARG A CA 1
ATOM 661 C C . ARG A 1 84 ? -5.598 -2.110 10.668 1.00 94.44 84 ARG A C 1
ATOM 663 O O . ARG A 1 84 ? -4.935 -2.683 11.524 1.00 94.44 84 ARG A O 1
ATOM 670 N N . ILE A 1 85 ? -6.371 -2.732 9.788 1.00 94.31 85 ILE A N 1
ATOM 671 C CA . ILE A 1 85 ? -6.634 -4.174 9.797 1.00 94.31 85 ILE A CA 1
ATOM 672 C C . ILE A 1 85 ? -6.061 -4.784 8.522 1.00 94.31 85 ILE A C 1
ATOM 674 O O . ILE A 1 85 ? -6.304 -4.271 7.429 1.00 94.31 85 ILE A O 1
ATOM 678 N N . THR A 1 86 ? -5.275 -5.847 8.651 1.00 93.44 86 THR A N 1
ATOM 679 C CA . THR A 1 86 ? -4.671 -6.589 7.535 1.00 93.44 86 THR A CA 1
ATOM 680 C C . THR A 1 86 ? -5.449 -7.871 7.231 1.00 93.44 86 THR A C 1
ATOM 682 O O . THR A 1 86 ? -6.402 -8.217 7.923 1.00 93.44 86 THR A O 1
ATOM 685 N N . SER A 1 87 ? -5.048 -8.612 6.194 1.00 89.56 87 SER A N 1
ATOM 686 C CA . SER A 1 87 ? -5.689 -9.884 5.818 1.00 89.56 87 SER A CA 1
ATOM 687 C C . SER A 1 87 ? -5.594 -10.988 6.878 1.00 89.56 87 SER A C 1
ATOM 689 O O . SER A 1 87 ? -6.286 -11.995 6.757 1.00 89.56 87 SER A O 1
ATOM 691 N N . HIS A 1 88 ? -4.708 -10.838 7.863 1.00 92.38 88 HIS A N 1
ATOM 692 C CA . HIS A 1 88 ? -4.484 -11.823 8.923 1.00 92.38 88 HIS A CA 1
ATOM 693 C C . HIS A 1 88 ? -5.234 -11.479 10.215 1.00 92.38 88 HIS A C 1
ATOM 695 O O . HIS A 1 88 ? -5.242 -12.279 11.147 1.00 92.38 88 HIS A O 1
ATOM 701 N N . ASP A 1 89 ? -5.859 -10.304 10.263 1.00 91.38 89 ASP A N 1
ATOM 702 C CA . ASP A 1 89 ? -6.547 -9.795 11.438 1.00 91.38 89 ASP A CA 1
ATOM 703 C C . ASP A 1 89 ? -8.052 -10.078 11.349 1.00 91.38 89 ASP A C 1
ATOM 705 O O . ASP A 1 89 ? -8.643 -10.129 10.268 1.00 91.38 89 ASP A O 1
ATOM 709 N N . VAL A 1 90 ? -8.695 -10.231 12.506 1.00 89.69 90 VAL A N 1
ATOM 710 C CA . VAL A 1 90 ? -10.150 -10.389 12.603 1.00 89.69 90 VAL A CA 1
ATOM 711 C C . VAL A 1 90 ? -10.774 -9.038 12.934 1.00 89.69 90 VAL A C 1
ATOM 713 O O . VAL A 1 90 ? -10.423 -8.416 13.936 1.00 89.69 90 VAL A O 1
ATOM 716 N N . PHE A 1 91 ? -11.726 -8.593 12.111 1.00 90.62 91 PHE A N 1
ATOM 717 C CA . PHE A 1 91 ? -12.535 -7.412 12.405 1.00 90.62 91 PHE A CA 1
ATOM 718 C C . PHE A 1 91 ? -13.847 -7.819 13.079 1.00 90.62 91 PHE A C 1
ATOM 720 O O . PHE A 1 91 ? -14.770 -8.302 12.427 1.00 90.62 91 PHE A O 1
ATOM 727 N N . GLU A 1 92 ? -13.921 -7.635 14.394 1.00 90.62 92 GLU A N 1
ATOM 728 C CA . GLU A 1 92 ? -15.122 -7.923 15.178 1.00 90.62 92 GLU A CA 1
ATOM 729 C C . GLU A 1 92 ? -16.042 -6.697 15.242 1.00 90.62 92 GLU A C 1
ATOM 731 O O . GLU A 1 92 ? -15.599 -5.593 15.576 1.00 90.62 92 GLU A O 1
ATOM 736 N N . VAL A 1 93 ? -17.331 -6.894 14.953 1.00 91.25 93 VAL A N 1
ATOM 737 C CA . VAL A 1 93 ? -18.367 -5.851 14.979 1.00 91.25 93 VAL A CA 1
ATOM 738 C C . VAL A 1 93 ? -19.528 -6.315 15.853 1.00 91.25 93 VAL A C 1
ATOM 740 O O . VAL A 1 93 ? -20.080 -7.393 15.643 1.00 91.25 93 VAL A O 1
ATOM 743 N N . SER A 1 94 ? -19.907 -5.485 16.821 1.00 93.12 94 SER A N 1
ATOM 744 C CA . SER A 1 94 ? -21.076 -5.670 17.680 1.00 93.12 94 SER A CA 1
ATOM 745 C C . SER A 1 94 ? -22.203 -4.707 17.296 1.00 93.12 94 SER A C 1
ATOM 747 O O . SER A 1 94 ? -21.979 -3.697 16.637 1.00 93.12 94 SER A O 1
ATOM 749 N N . TYR A 1 95 ? -23.431 -4.982 17.743 1.00 91.56 95 TYR A N 1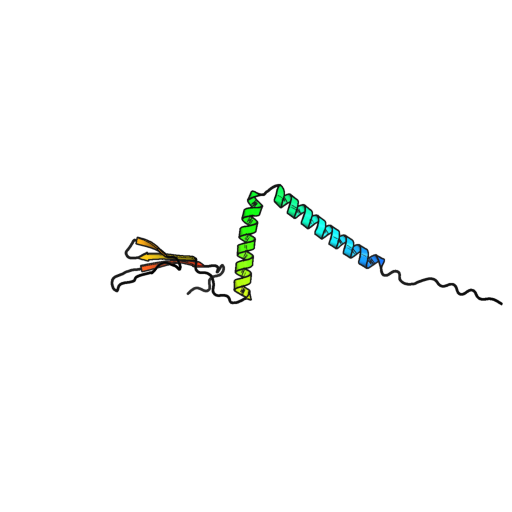
ATOM 750 C CA . TYR A 1 95 ? -24.627 -4.216 17.356 1.00 91.56 95 TYR A CA 1
ATOM 751 C C . TYR A 1 95 ? -24.627 -2.744 17.803 1.00 91.56 95 TYR A C 1
ATOM 753 O O . TYR A 1 95 ? -25.425 -1.959 17.301 1.00 91.56 95 TYR A O 1
ATOM 761 N N . ARG A 1 96 ? -23.785 -2.384 18.781 1.00 93.75 96 ARG A N 1
ATOM 762 C CA . ARG A 1 96 ? -23.625 -1.003 19.271 1.00 93.75 96 ARG A CA 1
ATOM 763 C C . ARG A 1 96 ? -22.404 -0.299 18.697 1.00 93.75 96 ARG A C 1
ATOM 765 O O . ARG A 1 96 ? -22.153 0.839 19.075 1.00 93.75 96 ARG A O 1
ATOM 772 N N . ASP A 1 97 ? -21.620 -0.984 17.873 1.00 95.12 97 ASP A N 1
ATOM 773 C CA . ASP A 1 97 ? -20.404 -0.397 17.340 1.00 95.12 97 ASP A CA 1
ATOM 774 C C . ASP A 1 97 ? -20.731 0.533 16.176 1.00 95.12 97 ASP A C 1
ATOM 776 O O . ASP A 1 97 ? -21.394 0.147 15.214 1.00 95.12 97 ASP A O 1
ATOM 780 N N . GLU A 1 98 ? -20.203 1.746 16.246 1.00 94.19 98 GLU A N 1
ATOM 781 C CA . GLU A 1 98 ? -20.194 2.688 15.138 1.00 94.19 98 GLU A CA 1
ATOM 782 C C . GLU A 1 98 ? -18.842 2.585 14.447 1.00 94.19 98 GLU A C 1
ATOM 784 O O . GLU A 1 98 ? -17.799 2.653 15.104 1.00 94.19 98 GLU A O 1
ATOM 789 N N . PHE A 1 99 ? -18.835 2.404 13.128 1.00 94.81 99 PHE A N 1
ATOM 790 C CA . PHE A 1 99 ? -17.593 2.396 12.372 1.00 94.81 99 PHE A CA 1
ATOM 791 C C . PHE A 1 99 ? -17.728 3.069 11.010 1.00 94.81 99 PHE A C 1
ATOM 793 O O . PHE A 1 99 ? -18.784 3.050 10.381 1.00 94.81 99 PHE A O 1
ATOM 800 N N . VAL A 1 100 ? -16.621 3.643 10.548 1.00 93.88 100 VAL A N 1
ATOM 801 C CA . VAL A 1 100 ? -16.492 4.289 9.244 1.00 93.88 100 VAL A CA 1
ATOM 802 C C . VAL A 1 100 ? -15.252 3.743 8.559 1.00 93.88 100 VAL A C 1
ATOM 804 O O . VAL A 1 100 ? -14.150 3.805 9.104 1.00 93.88 100 VAL A O 1
ATOM 807 N N . ILE A 1 101 ? -15.419 3.225 7.345 1.00 93.38 101 ILE A N 1
ATOM 808 C CA . ILE A 1 101 ? -14.289 2.843 6.500 1.00 93.38 101 ILE A CA 1
ATOM 809 C C . ILE A 1 101 ? -13.694 4.122 5.913 1.00 93.38 101 ILE A C 1
ATOM 811 O O . ILE A 1 101 ? -14.367 4.841 5.178 1.00 93.38 101 ILE A O 1
ATOM 815 N N . LYS A 1 102 ? -12.434 4.401 6.249 1.00 91.69 102 LYS A N 1
ATOM 816 C CA . LYS A 1 102 ? -11.707 5.589 5.789 1.00 91.69 102 LYS A CA 1
ATOM 817 C C . LYS A 1 102 ? -10.948 5.317 4.496 1.00 91.69 102 LYS A C 1
ATOM 819 O O . LYS A 1 102 ? -10.976 6.139 3.588 1.00 91.69 102 LYS A O 1
ATOM 824 N N . GLU A 1 103 ? -10.278 4.168 4.406 1.00 88.75 103 GLU A N 1
ATOM 825 C CA . GLU A 1 103 ? -9.435 3.827 3.257 1.00 88.75 103 GLU A CA 1
ATOM 826 C C . GLU A 1 103 ? -9.332 2.311 3.055 1.00 88.75 103 GLU A C 1
ATOM 828 O O . GLU A 1 103 ? -9.172 1.552 4.014 1.00 88.75 103 GLU A O 1
ATOM 833 N N . VAL A 1 104 ? -9.360 1.870 1.794 1.00 88.56 104 VAL A N 1
ATOM 834 C CA . VAL A 1 104 ? -9.082 0.484 1.395 1.00 88.56 104 VAL A CA 1
ATOM 835 C C . VAL A 1 104 ? -7.810 0.464 0.547 1.00 88.56 104 VAL A C 1
ATOM 837 O O . VAL A 1 104 ? -7.794 0.978 -0.569 1.00 88.56 104 VAL A O 1
ATOM 840 N N . SER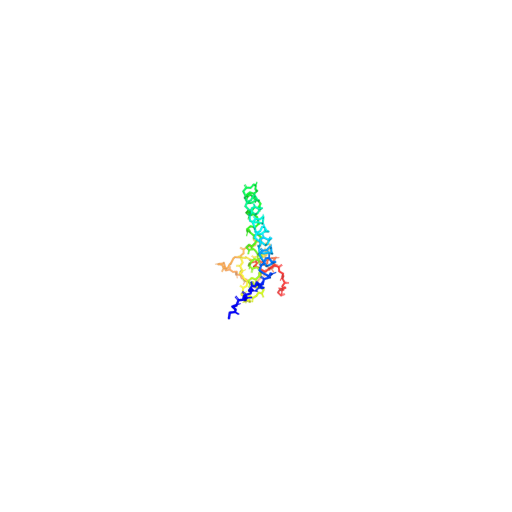 A 1 105 ? -6.741 -0.147 1.059 1.00 84.50 105 SER A N 1
ATOM 841 C CA . SER A 1 105 ? -5.449 -0.218 0.370 1.00 84.50 105 SER A CA 1
ATOM 842 C C . SER A 1 105 ? -5.334 -1.511 -0.443 1.00 84.50 105 SER A C 1
ATOM 844 O O . SER A 1 105 ? -5.302 -2.612 0.119 1.00 84.50 105 SER A O 1
ATOM 846 N N . THR A 1 106 ? -5.277 -1.379 -1.773 1.00 84.38 106 THR A N 1
ATOM 847 C CA . THR A 1 106 ? -5.172 -2.495 -2.732 1.00 84.38 106 THR A CA 1
ATOM 848 C C . THR A 1 106 ? -4.264 -2.138 -3.914 1.00 84.38 106 THR A C 1
ATOM 850 O O . THR A 1 106 ? -3.890 -0.981 -4.083 1.00 84.38 106 THR A O 1
ATOM 853 N N . ASP A 1 107 ? -3.942 -3.114 -4.768 1.00 75.75 107 ASP A N 1
ATOM 854 C CA . ASP A 1 107 ? -3.171 -2.909 -6.013 1.00 75.75 107 ASP A CA 1
ATOM 855 C C . ASP A 1 107 ? -3.898 -2.098 -7.113 1.00 75.75 107 ASP A C 1
ATOM 857 O O . ASP A 1 107 ? -3.361 -1.899 -8.208 1.00 75.75 107 ASP A O 1
ATOM 861 N N . VAL A 1 108 ? -5.128 -1.637 -6.865 1.00 69.12 108 VAL A N 1
ATOM 862 C CA . VAL A 1 108 ? -5.951 -0.951 -7.868 1.00 69.12 108 VAL A CA 1
ATOM 863 C C . VAL A 1 108 ? -5.606 0.542 -7.919 1.00 69.12 108 VAL A C 1
ATOM 865 O O . VAL A 1 108 ? -5.863 1.279 -6.975 1.00 69.12 108 VAL A O 1
ATOM 868 N N . LEU A 1 109 ? -5.056 1.006 -9.049 1.00 56.84 109 LEU A N 1
ATOM 869 C CA . LEU A 1 109 ? -4.701 2.422 -9.262 1.00 56.84 109 LEU A CA 1
ATOM 870 C C . LEU A 1 109 ? -5.865 3.299 -9.753 1.00 56.84 109 LEU A C 1
ATOM 872 O O . LEU A 1 109 ? -5.825 4.515 -9.587 1.00 56.84 109 LEU A O 1
ATOM 876 N N . PHE A 1 110 ? -6.890 2.701 -10.363 1.00 55.81 110 PHE A N 1
ATOM 877 C CA . PHE A 1 110 ? -8.068 3.402 -10.875 1.00 55.81 110 PHE A CA 1
ATOM 878 C C . PHE A 1 110 ? -9.307 2.721 -10.307 1.00 55.81 110 PHE A C 1
ATOM 880 O O . PHE A 1 110 ? -9.696 1.642 -10.751 1.00 55.81 110 PHE A O 1
ATOM 887 N N . GLY A 1 111 ? -9.854 3.316 -9.250 1.00 46.69 111 GLY A N 1
ATOM 888 C CA . GLY A 1 111 ? -10.968 2.755 -8.499 1.00 46.69 111 GLY A CA 1
ATOM 889 C C . GLY A 1 111 ? -12.236 2.664 -9.343 1.00 46.69 111 GLY A C 1
ATOM 890 O O . GLY A 1 111 ? -12.800 3.680 -9.738 1.00 46.69 111 GLY A O 1
ATOM 891 N N . GLY A 1 112 ? -12.722 1.444 -9.559 1.00 46.25 112 GLY A N 1
ATOM 892 C CA . GLY A 1 112 ? -14.158 1.216 -9.493 1.00 46.25 112 GLY A CA 1
ATOM 893 C C . GLY A 1 112 ? -14.495 1.220 -8.011 1.00 46.25 112 GLY A C 1
ATOM 894 O O . GLY A 1 112 ? -14.022 0.343 -7.289 1.00 46.25 112 GLY A O 1
ATOM 895 N N . GLY A 1 113 ? -15.182 2.262 -7.548 1.00 45.84 113 GLY A N 1
ATOM 896 C CA . GLY A 1 113 ? -15.672 2.317 -6.174 1.00 45.84 113 GLY A CA 1
ATOM 897 C C . GLY A 1 113 ? -16.462 1.056 -5.822 1.00 45.84 113 GLY A C 1
ATOM 898 O O . GLY A 1 113 ? -16.952 0.352 -6.709 1.00 45.84 113 GLY A O 1
ATOM 899 N N . VAL A 1 114 ? -16.535 0.776 -4.523 1.00 44.72 114 VAL A N 1
ATOM 900 C CA . VAL A 1 114 ? -17.461 -0.223 -3.976 1.00 44.72 114 VAL A CA 1
ATOM 901 C C . VAL A 1 114 ? -18.897 0.197 -4.274 1.00 44.72 114 VAL A C 1
ATOM 903 O O . VAL A 1 114 ? -19.173 1.413 -4.141 1.00 44.72 114 VAL A O 1
#

Nearest PDB structures (foldseek):
  3cew-assembly1_A  TM=7.679E-01  e=3.711E+00  Bacteroides fragilis NCTC 9343
  3vr6-assembly1_G  TM=3.189E-01  e=8.956E+00  Enterococcus hirae

Sequence (114 aa):
MGYLSRSAARPRQKARKSKKVWVAFLIVLILAAGGLAVGFLYPERVRGLSDGLARLKNTFSFIVLGQKPHFYSLILEKNGKDYRITSHDVFEVSYRDEFVIKEVSTDVLFGGGV

pLDDT: mean 72.51, std 18.12, range [42.75, 95.31]

Mean predicted aligned error: 18.75 Å

Secondary structure (DSSP, 8-state):
-----------TTHHHHHHHHHHHHHHHHHHHHHHHHHHHH-HHHHHHHHHHHHHHHHHHHHHHH-PPPPEEEEEEEETTEEEEE-TTS-----TT--EEEEEEEES-SS----

Foldseek 3Di:
DDDDDDDDDDDPPVVVVVVVVVVVVVVVVCVVVVVVCCCPVPVVVVVVVVVVVVLVVLQVCCVPVVDDWDWAWWWKAKPNDIDTGGPVDDDDDDPPIDMDTDDTDTSHPDDPDD

Radius of gyration: 30.79 Å; Cα contacts (8 Å, |Δi|>4): 76; chains: 1; bounding box: 59×29×102 Å

Solvent-accessible surface area (backbone atoms only — not comparable to full-atom values): 7198 Å² total; per-residue (Å²): 139,81,88,81,86,78,86,79,85,83,79,95,65,66,70,68,58,52,55,55,52,51,51,53,49,50,51,52,50,50,52,49,52,50,51,51,48,50,45,70,77,37,51,76,61,44,59,57,46,51,54,50,50,49,49,52,52,50,43,50,45,40,76,74,65,73,53,81,68,57,70,60,36,40,34,30,36,45,76,93,39,81,45,79,44,42,85,89,55,85,87,85,84,59,98,85,63,49,71,46,84,74,46,79,44,52,63,68,90,74,78,78,75,133